Protein AF-A0A8V0X8J5-F1 (afdb_monomer_lite)

Radius of gyration: 14.32 Å; chains: 1; bounding box: 38×26×44 Å

Secondary structure (DSSP, 8-state):
----S-EEEGGGSEEETTTTEEEEE-TTSSEEEEEHHHHHTT--EEE-TTT--EEEEE--HHHHHHHHTTT--S----

InterPro domains:
  IPR007872 DPH-type metal-binding domain [PF05207] (6-60)
  IPR007872 DPH-type metal-binding domain [PS51074] (4-60)
  IPR036671 DPH-type metal-binding domain superfamily [G3DSA:3.10.660.10] (1-68)
  IPR036671 DPH-type metal-binding domain superfamily [SSF144217] (3-62)
  IPR044248 Diphthamide biosynthesis protein 3/4-like [PTHR21454] (3-61)

Sequence (78 aa):
MAVFHDEVEIEDFEYDEETETYSYPCPCGDRFLITREDLENGEDVATCPSCSLILRVIYDQIILVRLQAGRAQGTHLL

Organism: Gallus gallus (NCBI:txid9031)

Foldseek 3Di:
DQDAPEEDEQVQWDADPVQQWTWDDDPVGFTFIDHLVCVLVVHQWTATPPPRHIHGYDYDNVVSVVVVVVPPDDDPDD

Structure (mmCIF, N/CA/C/O backbone):
data_AF-A0A8V0X8J5-F1
#
_entry.id   AF-A0A8V0X8J5-F1
#
loop_
_atom_site.group_PDB
_atom_site.id
_atom_site.type_symbol
_atom_site.label_atom_id
_atom_site.label_alt_id
_atom_site.label_comp_id
_atom_site.label_asym_id
_atom_site.label_entity_id
_atom_site.label_seq_id
_atom_site.pdbx_PDB_ins_code
_atom_site.Cartn_x
_atom_site.Cartn_y
_atom_site.Cartn_z
_atom_site.occupancy
_atom_site.B_iso_or_equiv
_atom_site.auth_seq_id
_atom_site.auth_comp_id
_atom_site.auth_asym_id
_atom_site.auth_atom_id
_atom_site.pdbx_PDB_model_num
ATOM 1 N N . MET A 1 1 ? -5.933 0.363 -22.751 1.00 59.25 1 MET A N 1
ATOM 2 C CA . MET A 1 1 ? -5.337 -0.640 -21.848 1.00 59.25 1 MET A CA 1
ATOM 3 C C . MET A 1 1 ? -4.560 0.115 -20.790 1.00 59.25 1 MET A C 1
ATOM 5 O O . MET A 1 1 ? -3.617 0.801 -21.163 1.00 59.25 1 MET A O 1
ATOM 9 N N . ALA A 1 2 ? -4.968 0.041 -19.526 1.00 67.31 2 ALA A N 1
ATOM 10 C CA . ALA A 1 2 ? -4.065 0.372 -18.429 1.00 67.31 2 ALA A CA 1
ATOM 11 C C . ALA A 1 2 ? -3.090 -0.807 -18.283 1.00 67.31 2 ALA A C 1
ATOM 13 O O . ALA A 1 2 ? -3.525 -1.958 -18.330 1.00 67.31 2 ALA A O 1
ATOM 14 N N . VAL A 1 3 ? -1.788 -0.534 -18.226 1.00 81.88 3 VAL A N 1
ATOM 15 C CA . VAL A 1 3 ? -0.762 -1.561 -18.016 1.00 81.88 3 VAL A CA 1
ATOM 16 C C . VAL A 1 3 ? -0.388 -1.495 -16.545 1.00 81.88 3 VAL A C 1
ATOM 18 O O . VAL A 1 3 ? 0.201 -0.507 -16.112 1.00 81.88 3 VAL A O 1
ATOM 21 N N . PHE A 1 4 ? -0.781 -2.513 -15.788 1.00 87.50 4 PHE A N 1
ATOM 22 C CA . PHE A 1 4 ? -0.387 -2.652 -14.392 1.00 87.50 4 PHE A CA 1
ATOM 23 C C . PHE A 1 4 ? 1.047 -3.156 -14.315 1.00 87.50 4 PHE A C 1
ATOM 25 O O . PHE A 1 4 ? 1.456 -3.980 -15.135 1.00 87.50 4 PHE A O 1
ATOM 32 N N . HIS A 1 5 ? 1.807 -2.627 -13.358 1.00 87.44 5 HIS A N 1
ATOM 33 C CA . HIS A 1 5 ? 3.149 -3.121 -13.089 1.00 87.44 5 HIS A CA 1
ATOM 34 C C . HIS A 1 5 ? 3.084 -4.538 -12.511 1.00 87.44 5 HIS A C 1
ATOM 36 O O . HIS A 1 5 ? 3.684 -5.444 -13.077 1.00 87.44 5 HIS A O 1
ATOM 42 N N . ASP A 1 6 ? 2.266 -4.706 -11.470 1.00 92.50 6 ASP A N 1
ATOM 43 C CA . ASP A 1 6 ? 2.031 -5.956 -10.752 1.00 92.50 6 ASP A CA 1
ATOM 44 C C . ASP A 1 6 ? 0.624 -5.969 -10.130 1.00 92.50 6 ASP A C 1
ATOM 46 O O . ASP A 1 6 ? -0.066 -4.940 -10.076 1.00 92.50 6 ASP A O 1
ATOM 50 N N . GLU A 1 7 ? 0.227 -7.147 -9.650 1.00 95.06 7 GLU A N 1
ATOM 51 C CA . GLU A 1 7 ? -0.958 -7.382 -8.824 1.00 95.06 7 GLU A CA 1
ATOM 52 C C . GLU A 1 7 ? -0.487 -7.895 -7.459 1.00 95.06 7 GLU A C 1
ATOM 54 O O . GLU A 1 7 ? 0.228 -8.895 -7.396 1.00 95.06 7 GLU A O 1
ATOM 59 N N . VAL A 1 8 ? -0.844 -7.205 -6.377 1.00 95.62 8 VAL A N 1
ATOM 60 C CA . VAL A 1 8 ? -0.336 -7.502 -5.027 1.00 95.62 8 VAL A CA 1
ATOM 61 C C . VAL A 1 8 ? -1.489 -7.508 -4.032 1.00 95.62 8 VAL A C 1
ATOM 63 O O . VAL A 1 8 ? -2.396 -6.678 -4.124 1.00 95.62 8 VAL A O 1
ATOM 66 N N . GLU A 1 9 ? -1.469 -8.449 -3.091 1.00 95.06 9 GLU A N 1
ATOM 67 C CA . GLU A 1 9 ? -2.476 -8.553 -2.036 1.00 95.06 9 GLU A CA 1
ATOM 68 C C . GLU A 1 9 ? -2.334 -7.403 -1.033 1.00 95.06 9 GLU A C 1
ATOM 70 O O . GLU A 1 9 ? -1.231 -6.994 -0.677 1.00 95.06 9 GLU A O 1
ATOM 75 N N . ILE A 1 10 ? -3.458 -6.869 -0.551 1.00 93.62 10 ILE A N 1
ATOM 76 C CA . ILE A 1 10 ? -3.469 -5.765 0.424 1.00 93.62 10 ILE A CA 1
ATOM 77 C C . ILE A 1 10 ? -2.730 -6.113 1.728 1.00 93.62 10 ILE A C 1
ATOM 79 O O . ILE A 1 10 ? -2.268 -5.221 2.432 1.00 93.62 10 ILE A O 1
ATOM 83 N N . GLU A 1 11 ? -2.593 -7.401 2.046 1.00 92.75 11 GLU A N 1
ATOM 84 C CA . GLU A 1 11 ? -1.874 -7.897 3.224 1.00 92.75 11 GLU A CA 1
ATOM 85 C C . GLU A 1 11 ? -0.352 -7.675 3.142 1.00 92.75 11 GLU A C 1
ATOM 87 O O . GLU A 1 11 ? 0.304 -7.599 4.180 1.00 92.75 11 GLU A O 1
ATOM 92 N N . ASP A 1 12 ? 0.203 -7.520 1.934 1.00 95.12 12 ASP A N 1
ATOM 93 C CA . ASP A 1 12 ? 1.617 -7.192 1.700 1.00 95.12 12 ASP A CA 1
ATOM 94 C C . ASP A 1 12 ? 1.901 -5.679 1.751 1.00 95.12 12 ASP A C 1
ATOM 96 O O . ASP A 1 12 ? 3.058 -5.252 1.693 1.00 95.12 12 ASP A O 1
ATOM 100 N N . PHE A 1 13 ? 0.866 -4.840 1.847 1.00 95.00 13 PHE A N 1
ATOM 101 C CA . PHE A 1 13 ? 1.038 -3.396 1.987 1.00 95.00 13 PHE A CA 1
ATOM 102 C C . PHE A 1 13 ? 1.312 -3.020 3.444 1.00 95.00 13 PHE A C 1
ATOM 104 O O . PHE A 1 13 ? 0.736 -3.569 4.382 1.00 95.00 13 PHE A O 1
ATOM 111 N N . GLU A 1 14 ? 2.135 -1.993 3.642 1.00 96.31 14 GLU A N 1
ATOM 112 C CA . GLU A 1 14 ? 2.271 -1.355 4.948 1.00 96.31 14 GLU A CA 1
ATOM 113 C C . GLU A 1 14 ? 1.137 -0.345 5.143 1.00 96.31 14 GLU A C 1
ATOM 115 O O . GLU A 1 14 ? 0.997 0.592 4.351 1.00 96.31 14 GLU A O 1
ATOM 120 N N . TYR A 1 15 ? 0.336 -0.539 6.194 1.00 94.00 15 TYR A N 1
ATOM 121 C CA . TYR A 1 15 ? -0.763 0.351 6.567 1.00 94.00 15 TYR A CA 1
ATOM 122 C C . TYR A 1 15 ? -0.315 1.404 7.581 1.00 94.00 15 TYR A C 1
ATOM 124 O O . TYR A 1 15 ? 0.222 1.069 8.638 1.00 94.00 15 TYR A O 1
ATOM 132 N N . ASP A 1 16 ? -0.590 2.668 7.274 1.00 93.75 16 ASP A N 1
ATOM 133 C CA . ASP A 1 16 ? -0.380 3.801 8.168 1.00 93.75 16 ASP A CA 1
ATOM 134 C C . ASP A 1 16 ? -1.712 4.227 8.808 1.00 93.75 16 ASP A C 1
ATOM 136 O O . ASP A 1 16 ? -2.628 4.675 8.119 1.00 93.75 16 ASP A O 1
ATOM 140 N N . GLU A 1 17 ? -1.843 4.070 10.131 1.00 89.94 17 GLU A N 1
ATOM 141 C CA . GLU A 1 17 ? -3.092 4.379 10.849 1.00 89.94 17 GLU A CA 1
ATOM 142 C C . GLU A 1 17 ? -3.375 5.886 10.959 1.00 89.94 17 GLU A C 1
ATOM 144 O O . GLU A 1 17 ? -4.531 6.266 11.136 1.00 89.94 17 GLU A O 1
ATOM 149 N N . GLU A 1 18 ? -2.351 6.741 10.878 1.00 91.81 18 GLU A N 1
ATOM 150 C CA . GLU A 1 18 ? -2.509 8.196 11.006 1.00 91.81 18 GLU A CA 1
ATOM 151 C C . GLU A 1 18 ? -3.100 8.814 9.736 1.00 91.81 18 GLU A C 1
ATOM 153 O O . GLU A 1 18 ? -3.939 9.712 9.806 1.00 91.81 18 GLU A O 1
ATOM 158 N N . THR A 1 19 ? -2.668 8.325 8.576 1.00 91.50 19 THR A N 1
ATOM 159 C CA . THR A 1 19 ? -3.107 8.789 7.252 1.00 91.50 19 THR A CA 1
ATOM 160 C C . THR A 1 19 ? -4.108 7.851 6.583 1.00 91.50 19 THR A C 1
ATOM 162 O O . THR A 1 19 ? -4.549 8.130 5.470 1.00 91.50 19 THR A O 1
ATOM 165 N N . GLU A 1 20 ? -4.448 6.736 7.233 1.00 92.38 20 GLU A N 1
ATOM 166 C CA . GLU A 1 20 ? -5.316 5.671 6.715 1.00 92.38 20 GLU A CA 1
ATOM 167 C C . GLU A 1 20 ? -4.924 5.240 5.289 1.00 92.38 20 GLU A C 1
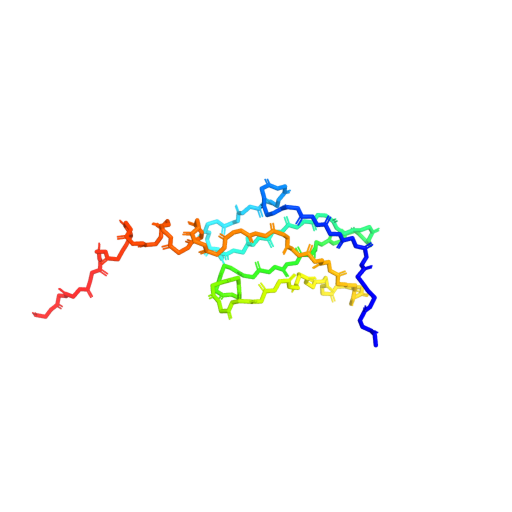ATOM 169 O O . GLU A 1 20 ? -5.770 5.026 4.420 1.00 92.38 20 GLU A O 1
ATOM 174 N N . THR A 1 21 ? -3.616 5.142 5.036 1.00 94.69 21 THR A N 1
ATOM 175 C CA . THR A 1 21 ? -3.045 4.911 3.703 1.00 94.69 21 THR A CA 1
ATOM 176 C C . THR A 1 21 ? -2.237 3.621 3.673 1.00 94.69 21 THR A C 1
ATOM 178 O O . THR A 1 21 ? -1.437 3.343 4.565 1.00 94.69 21 THR A O 1
ATOM 181 N N . TYR A 1 22 ? -2.426 2.839 2.615 1.00 95.50 22 TYR A N 1
ATOM 182 C CA . TYR A 1 22 ? -1.646 1.644 2.326 1.00 95.50 22 TYR A CA 1
ATOM 183 C C . TYR A 1 22 ? -0.509 1.991 1.372 1.00 95.50 22 TYR A C 1
ATOM 185 O O . TYR A 1 22 ? -0.718 2.657 0.353 1.00 95.50 22 TYR A O 1
ATOM 193 N N . SER A 1 23 ? 0.696 1.514 1.686 1.00 96.62 23 SER A N 1
ATOM 194 C CA . SER A 1 23 ? 1.892 1.766 0.887 1.00 96.62 23 SER A CA 1
ATOM 195 C C . SER A 1 23 ? 2.652 0.495 0.510 1.00 96.62 23 SER A C 1
ATOM 197 O O . SER A 1 23 ? 2.792 -0.422 1.315 1.00 96.62 23 SER A O 1
ATOM 199 N N . TYR A 1 24 ? 3.185 0.454 -0.714 1.00 96.69 24 TYR A N 1
ATOM 200 C CA . TYR A 1 24 ? 3.983 -0.670 -1.223 1.00 96.69 24 TYR A CA 1
ATOM 201 C C . TYR A 1 24 ? 5.240 -0.164 -1.949 1.00 96.69 24 TYR A C 1
ATOM 203 O O . TYR A 1 24 ? 5.156 0.844 -2.659 1.00 96.69 24 TYR A O 1
ATOM 211 N N . PRO A 1 25 ? 6.424 -0.784 -1.776 1.00 95.75 25 PRO A N 1
ATOM 212 C CA . PRO A 1 25 ? 7.660 -0.307 -2.394 1.00 95.75 25 PRO A CA 1
ATOM 213 C C . PRO A 1 25 ? 7.573 -0.297 -3.926 1.00 95.75 25 PRO A C 1
ATOM 215 O O . PRO A 1 25 ? 7.256 -1.301 -4.559 1.00 95.75 25 PRO A O 1
ATOM 218 N N . CYS A 1 26 ? 7.898 0.845 -4.531 1.00 95.00 26 CYS A N 1
ATOM 219 C CA . CYS A 1 26 ? 7.967 1.000 -5.978 1.00 95.00 26 CYS A CA 1
ATOM 220 C C . CYS A 1 26 ? 9.423 0.885 -6.457 1.00 95.00 26 CYS A C 1
ATOM 222 O O . CYS A 1 26 ? 10.313 1.487 -5.847 1.00 95.00 26 CYS A O 1
ATOM 224 N N . PRO A 1 27 ? 9.711 0.195 -7.580 1.00 92.81 27 PRO A N 1
ATOM 225 C CA . PRO A 1 27 ? 11.077 0.057 -8.098 1.00 92.81 27 PRO A CA 1
ATOM 226 C C . PRO A 1 27 ? 11.748 1.385 -8.488 1.00 92.81 27 PRO A C 1
ATOM 228 O O . PRO A 1 27 ? 12.954 1.406 -8.725 1.00 92.81 27 PRO A O 1
ATOM 231 N N . CYS A 1 28 ? 11.008 2.498 -8.554 1.00 92.69 28 CYS A N 1
ATOM 232 C CA . CYS A 1 28 ? 11.589 3.821 -8.783 1.00 92.69 28 CYS A CA 1
ATOM 233 C C . CYS A 1 28 ? 12.280 4.422 -7.545 1.00 92.69 28 CYS A C 1
ATOM 235 O O . CYS A 1 28 ? 12.964 5.433 -7.683 1.00 92.69 28 CYS A O 1
ATOM 237 N N . GLY A 1 29 ? 12.103 3.824 -6.359 1.00 92.12 29 GLY A N 1
ATOM 238 C CA . GLY A 1 29 ? 12.652 4.307 -5.086 1.00 92.12 29 GLY A 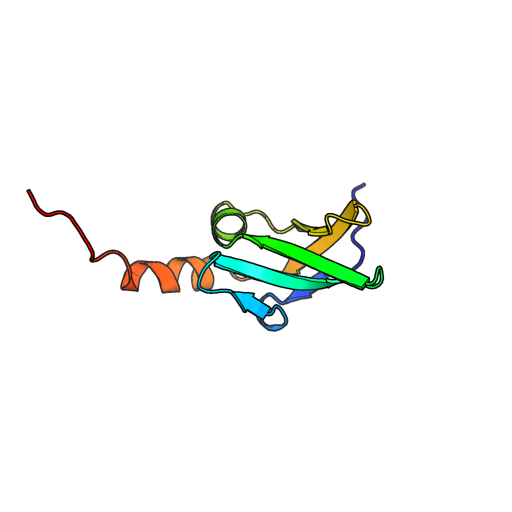CA 1
ATOM 239 C C . GLY A 1 29 ? 11.644 5.011 -4.168 1.00 92.12 29 GLY A C 1
ATOM 240 O O . GLY A 1 29 ? 11.983 5.294 -3.024 1.00 92.12 29 GLY A O 1
ATOM 241 N N . ASP A 1 30 ? 10.418 5.249 -4.641 1.00 94.94 30 ASP A N 1
ATOM 242 C CA . ASP A 1 30 ? 9.288 5.744 -3.842 1.00 94.94 30 ASP A CA 1
ATOM 243 C C . ASP A 1 30 ? 8.321 4.599 -3.498 1.00 94.94 30 ASP A C 1
ATOM 245 O O . ASP A 1 30 ? 8.687 3.421 -3.518 1.00 94.94 30 ASP A O 1
ATOM 249 N N . ARG A 1 31 ? 7.068 4.925 -3.167 1.00 95.75 31 ARG A N 1
ATOM 250 C CA . ARG A 1 31 ? 6.034 3.957 -2.797 1.00 95.75 31 ARG A CA 1
ATOM 251 C C . ARG A 1 31 ? 4.787 4.162 -3.649 1.00 95.75 31 ARG A C 1
ATOM 253 O O . ARG A 1 31 ? 4.471 5.288 -4.034 1.00 95.75 31 ARG A O 1
ATOM 260 N N . PHE A 1 32 ? 4.105 3.073 -3.966 1.00 96.62 32 PHE A N 1
ATOM 261 C CA . PHE A 1 32 ? 2.711 3.115 -4.387 1.00 96.62 32 PHE A CA 1
ATOM 262 C C . PHE A 1 32 ? 1.851 3.454 -3.180 1.00 96.62 32 PHE A C 1
ATOM 264 O O . PHE A 1 32 ? 2.153 2.988 -2.083 1.00 96.62 32 PHE A O 1
ATOM 271 N N . LEU A 1 33 ? 0.812 4.254 -3.388 1.00 96.38 33 LEU A N 1
ATOM 272 C CA . LEU A 1 33 ? -0.099 4.711 -2.349 1.00 96.38 33 LEU A CA 1
ATOM 273 C C . LEU A 1 33 ? -1.542 4.476 -2.796 1.00 96.38 33 LEU A C 1
ATOM 275 O O . LEU A 1 33 ? -1.878 4.697 -3.964 1.00 96.38 33 LEU A O 1
ATOM 279 N N . ILE A 1 34 ? -2.376 4.039 -1.860 1.00 95.69 34 ILE A N 1
ATOM 280 C CA . ILE A 1 34 ? -3.833 3.984 -1.992 1.00 95.69 34 ILE A CA 1
ATOM 281 C C . ILE A 1 34 ? -4.451 4.224 -0.616 1.00 95.69 34 ILE A C 1
ATOM 283 O O . ILE A 1 34 ? -3.961 3.689 0.383 1.00 95.69 34 ILE A O 1
ATOM 287 N N . THR A 1 35 ? -5.488 5.053 -0.532 1.00 94.44 35 THR A N 1
ATOM 288 C CA . THR A 1 35 ? -6.137 5.297 0.759 1.00 94.44 35 THR A CA 1
ATOM 289 C C . THR A 1 35 ? -7.119 4.181 1.082 1.00 94.44 35 THR A C 1
ATOM 291 O O . THR A 1 35 ? -7.633 3.493 0.196 1.00 94.44 35 THR A O 1
ATOM 294 N N . ARG A 1 36 ? -7.409 3.992 2.369 1.00 91.19 36 ARG A N 1
ATOM 295 C CA . ARG A 1 36 ? -8.486 3.094 2.783 1.00 91.19 36 ARG A CA 1
ATOM 296 C C . ARG A 1 36 ? -9.820 3.532 2.178 1.00 91.19 36 ARG A C 1
ATOM 298 O O . ARG A 1 36 ? -10.546 2.681 1.684 1.00 91.19 36 ARG A O 1
ATOM 305 N N . GLU A 1 37 ? -10.093 4.837 2.159 1.00 91.38 37 GLU A N 1
ATOM 306 C CA . GLU A 1 37 ? -11.311 5.394 1.564 1.00 91.38 37 GLU A CA 1
ATOM 307 C C . GLU A 1 37 ? -11.449 4.999 0.084 1.00 91.38 37 GLU A C 1
ATOM 309 O O . GLU A 1 37 ? -12.529 4.597 -0.342 1.00 91.38 37 GLU A O 1
ATOM 314 N N . ASP A 1 38 ? -10.366 5.034 -0.697 1.00 93.50 38 ASP A N 1
ATOM 315 C CA . ASP A 1 38 ? -10.384 4.594 -2.099 1.00 93.50 38 ASP A CA 1
ATOM 316 C C . ASP A 1 38 ? -10.773 3.110 -2.215 1.00 93.50 38 ASP A C 1
ATOM 318 O O . ASP A 1 38 ? -11.677 2.757 -2.976 1.00 93.50 38 ASP A O 1
ATOM 322 N N . LEU A 1 39 ? -10.157 2.241 -1.404 1.00 92.00 39 LEU A N 1
ATOM 323 C CA . LEU A 1 39 ? -10.481 0.808 -1.365 1.00 92.00 39 LEU A CA 1
ATOM 324 C C . LEU A 1 39 ? -11.944 0.558 -0.953 1.00 92.00 39 LEU A C 1
ATOM 326 O O . LEU A 1 39 ? -12.598 -0.347 -1.466 1.00 92.00 39 LEU A O 1
ATOM 330 N N . GLU A 1 40 ? -12.496 1.363 -0.046 1.00 89.12 40 GLU A N 1
ATOM 331 C CA . GLU A 1 40 ? -13.906 1.278 0.355 1.00 89.12 40 GLU A CA 1
ATOM 332 C C . GLU A 1 40 ? -14.867 1.715 -0.752 1.00 89.12 40 GLU A C 1
ATOM 334 O O . GLU A 1 40 ? -15.959 1.159 -0.885 1.00 89.12 40 GLU A O 1
ATOM 339 N N . ASN A 1 41 ? -14.458 2.692 -1.563 1.00 91.06 41 ASN A N 1
ATOM 340 C CA . ASN A 1 41 ? -15.205 3.135 -2.737 1.00 91.06 41 ASN A CA 1
ATOM 341 C C . ASN A 1 41 ? -15.115 2.143 -3.910 1.00 91.06 41 ASN A C 1
ATOM 343 O O . ASN A 1 41 ? -15.790 2.336 -4.924 1.00 91.06 41 ASN A O 1
ATOM 347 N N . GLY A 1 42 ? -14.342 1.063 -3.768 1.00 90.88 42 GLY A N 1
ATOM 348 C CA . GLY A 1 42 ? -14.187 0.031 -4.784 1.00 90.88 42 GLY A CA 1
ATOM 349 C C . GLY A 1 42 ? -13.000 0.250 -5.720 1.00 90.88 42 GLY A C 1
ATOM 350 O O . GLY A 1 42 ? -12.878 -0.489 -6.695 1.00 90.88 42 GLY A O 1
ATOM 351 N N . GLU A 1 43 ? -12.126 1.223 -5.445 1.00 94.56 43 GLU A N 1
ATOM 352 C CA . GLU A 1 43 ? -10.896 1.408 -6.214 1.00 94.56 43 GLU A CA 1
ATOM 353 C C . GLU A 1 43 ? -9.896 0.295 -5.891 1.00 94.56 43 GLU A C 1
ATOM 355 O O . GLU A 1 43 ? -9.809 -0.192 -4.766 1.00 94.56 43 GLU A O 1
ATOM 360 N N . ASP A 1 44 ? -9.129 -0.121 -6.894 1.00 94.88 44 ASP A N 1
ATOM 361 C CA . ASP A 1 44 ? -8.115 -1.174 -6.774 1.00 94.88 44 ASP A CA 1
ATOM 362 C C . ASP A 1 44 ? -6.757 -0.747 -7.338 1.00 94.88 44 ASP A C 1
ATOM 364 O O . ASP A 1 44 ? -5.902 -1.581 -7.621 1.00 94.88 44 ASP A O 1
ATOM 368 N N . VAL A 1 45 ? -6.538 0.556 -7.527 1.00 95.38 45 VAL A N 1
ATOM 369 C CA . VAL A 1 45 ? -5.360 1.073 -8.232 1.00 95.38 45 VAL A CA 1
ATOM 370 C C . VAL A 1 45 ? -4.508 1.936 -7.312 1.00 95.38 45 VAL A C 1
ATOM 372 O O . VAL A 1 45 ? -4.799 3.106 -7.083 1.00 95.38 45 VAL A O 1
ATOM 375 N N . ALA A 1 46 ? -3.396 1.375 -6.839 1.00 95.75 46 ALA A N 1
ATOM 376 C CA . ALA A 1 46 ? -2.384 2.142 -6.131 1.00 95.75 46 ALA A CA 1
ATOM 377 C C . ALA A 1 46 ? -1.485 2.876 -7.132 1.00 95.75 46 ALA A C 1
ATOM 379 O O . ALA A 1 46 ? -1.01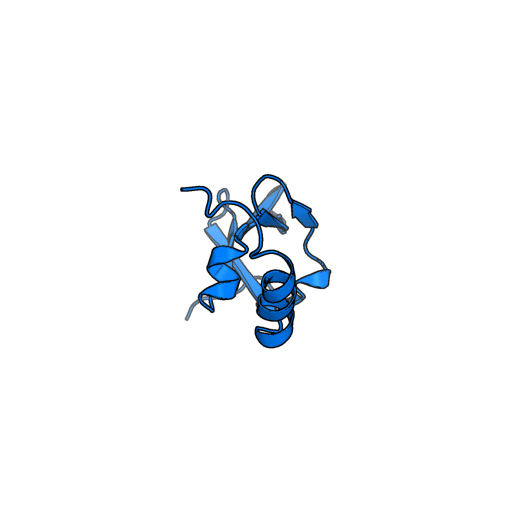5 2.303 -8.120 1.00 95.75 46 ALA A O 1
ATOM 380 N N . THR A 1 47 ? -1.222 4.154 -6.871 1.00 95.06 47 THR A N 1
ATOM 381 C CA . THR A 1 47 ? -0.434 5.024 -7.756 1.00 95.06 47 THR A CA 1
ATOM 382 C C . THR A 1 47 ? 0.865 5.440 -7.087 1.00 95.06 47 THR A C 1
ATOM 384 O O . THR A 1 47 ? 0.909 5.715 -5.890 1.00 95.06 47 THR A O 1
ATOM 387 N N . CYS A 1 48 ? 1.954 5.485 -7.857 1.00 95.50 48 CYS A N 1
ATOM 388 C CA . CYS A 1 48 ? 3.213 6.044 -7.377 1.00 95.50 48 CYS A CA 1
ATOM 389 C C . CYS A 1 48 ? 3.352 7.509 -7.836 1.00 95.50 48 CYS A C 1
ATOM 391 O O . CYS A 1 48 ? 3.369 7.758 -9.049 1.00 95.50 48 CYS A O 1
ATOM 393 N N . PRO A 1 49 ? 3.512 8.479 -6.914 1.00 93.75 49 PRO A N 1
ATOM 394 C CA . PRO A 1 49 ? 3.572 9.902 -7.257 1.00 93.75 49 PRO A CA 1
ATOM 395 C C . PRO A 1 49 ? 4.813 10.283 -8.081 1.00 93.75 49 PRO A C 1
ATOM 397 O O . PRO A 1 49 ? 4.791 11.295 -8.779 1.00 93.75 49 PRO A O 1
ATOM 400 N N . SER A 1 50 ? 5.878 9.477 -8.038 1.00 92.75 50 SER A N 1
ATOM 401 C CA . SER A 1 50 ? 7.157 9.805 -8.684 1.00 92.75 50 SER A CA 1
ATOM 402 C C . SER A 1 50 ? 7.328 9.252 -10.093 1.00 92.75 50 SER A C 1
ATOM 404 O O . SER A 1 50 ? 8.020 9.858 -10.908 1.00 92.75 50 SER A O 1
ATOM 406 N N . CYS A 1 51 ? 6.732 8.102 -10.409 1.00 91.19 51 CYS A N 1
ATOM 407 C CA . CYS A 1 51 ? 6.946 7.433 -11.697 1.00 91.19 51 CYS A CA 1
ATOM 408 C C . CYS A 1 51 ? 5.665 7.202 -12.499 1.00 91.19 51 CYS A C 1
ATOM 410 O O . CYS A 1 51 ? 5.738 6.653 -13.598 1.00 91.19 51 CYS A O 1
ATOM 412 N N . SER A 1 52 ? 4.500 7.616 -11.987 1.00 87.06 52 SER A N 1
ATOM 413 C CA . SER A 1 52 ? 3.178 7.396 -12.601 1.00 87.06 52 SER A CA 1
ATOM 414 C C . SER A 1 52 ? 2.828 5.928 -12.881 1.00 87.06 52 SER A C 1
ATOM 416 O O . SER A 1 52 ? 1.838 5.649 -13.556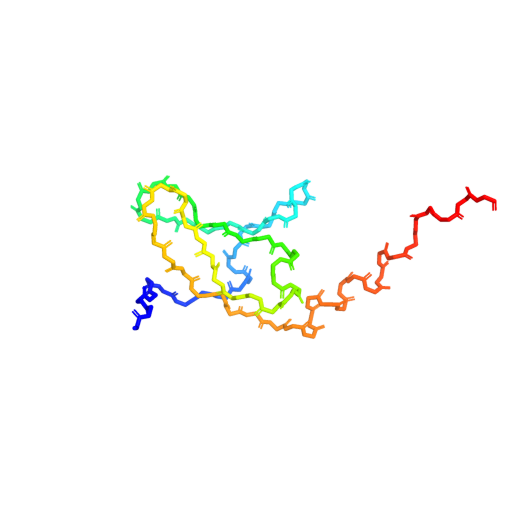 1.00 87.06 52 SER A O 1
ATOM 418 N N . LEU A 1 53 ? 3.621 4.983 -12.361 1.00 92.81 53 LEU A N 1
ATOM 419 C CA . LEU A 1 53 ? 3.284 3.568 -12.400 1.00 92.81 53 LEU A CA 1
ATOM 420 C C . LEU A 1 53 ? 2.040 3.319 -11.551 1.00 92.81 53 LEU A C 1
ATOM 422 O O . LEU A 1 53 ? 1.787 4.003 -10.552 1.00 92.81 53 LEU A O 1
ATOM 426 N N . ILE A 1 54 ? 1.313 2.285 -11.953 1.00 94.31 54 ILE A N 1
ATOM 427 C CA . ILE A 1 54 ? 0.112 1.804 -11.288 1.00 94.31 54 ILE A CA 1
ATOM 428 C C . ILE A 1 54 ? 0.282 0.335 -10.918 1.00 94.31 54 ILE A C 1
ATOM 430 O O . ILE A 1 54 ? 0.864 -0.446 -11.677 1.00 94.31 54 ILE A O 1
ATOM 434 N N . LEU A 1 55 ? -0.240 -0.028 -9.755 1.00 94.50 55 LEU A N 1
ATOM 435 C CA . LEU A 1 55 ? -0.206 -1.373 -9.196 1.00 94.50 55 LEU A CA 1
ATOM 436 C C . LEU A 1 55 ? -1.630 -1.759 -8.795 1.00 94.50 55 LEU A C 1
ATOM 438 O O . LEU A 1 55 ? -2.359 -0.940 -8.234 1.00 94.50 55 LEU A O 1
ATOM 442 N N . ARG A 1 56 ? -2.042 -2.980 -9.141 1.00 95.44 56 ARG A N 1
ATOM 443 C CA . ARG A 1 56 ? -3.393 -3.474 -8.871 1.00 95.44 56 ARG A CA 1
ATOM 444 C C . ARG A 1 56 ? -3.444 -4.136 -7.501 1.00 95.44 56 ARG A C 1
ATOM 446 O O . ARG A 1 56 ? -2.727 -5.098 -7.243 1.00 95.44 56 ARG A O 1
ATOM 453 N N . VAL A 1 57 ? -4.304 -3.630 -6.639 1.00 95.50 57 VAL A N 1
ATOM 454 C CA . VAL A 1 57 ? -4.446 -4.089 -5.263 1.00 95.50 57 VAL A CA 1
ATOM 455 C C . VAL A 1 57 ? -5.516 -5.169 -5.208 1.00 95.50 57 VAL A C 1
ATOM 457 O O . VAL A 1 57 ? -6.668 -4.938 -5.570 1.00 95.50 57 VAL A O 1
ATOM 460 N N . ILE A 1 58 ? -5.142 -6.360 -4.755 1.00 95.12 58 ILE A N 1
ATOM 461 C CA . ILE A 1 58 ? -6.071 -7.465 -4.538 1.00 95.12 58 ILE A CA 1
ATOM 462 C C . ILE A 1 58 ? -6.552 -7.395 -3.089 1.00 95.12 58 ILE A C 1
ATOM 464 O O . ILE A 1 58 ? -5.774 -7.572 -2.153 1.00 95.12 58 ILE A O 1
ATOM 468 N N . TYR A 1 59 ? -7.837 -7.104 -2.895 1.00 92.81 59 TYR A N 1
ATOM 469 C CA . TYR A 1 59 ? -8.452 -6.997 -1.574 1.00 92.81 59 TYR A CA 1
ATOM 470 C C . TYR A 1 59 ? -9.872 -7.558 -1.571 1.00 92.81 59 TYR A C 1
ATOM 472 O O . TYR A 1 59 ? -10.554 -7.607 -2.597 1.00 92.81 59 TYR A O 1
ATOM 480 N N . ASP A 1 60 ? -10.328 -7.963 -0.387 1.00 89.69 60 ASP A N 1
ATOM 481 C CA . ASP A 1 60 ? -11.704 -8.391 -0.169 1.00 89.69 60 ASP A CA 1
ATOM 482 C C . ASP A 1 60 ? -12.518 -7.250 0.461 1.00 89.69 60 ASP A C 1
ATOM 484 O O . ASP A 1 60 ? -12.320 -6.867 1.619 1.00 89.69 60 ASP A O 1
ATOM 488 N N . GLN A 1 61 ? -13.456 -6.704 -0.317 1.00 80.50 61 GLN A N 1
ATOM 489 C CA . GLN A 1 61 ? -14.329 -5.601 0.104 1.00 80.50 61 GLN A CA 1
ATOM 490 C C . GLN A 1 61 ? -15.147 -5.943 1.360 1.00 80.50 61 GLN A C 1
ATOM 492 O O . GLN A 1 61 ? -15.423 -5.070 2.183 1.00 80.50 61 GLN A O 1
ATOM 497 N N . ILE A 1 62 ? -15.526 -7.213 1.551 1.00 78.00 62 ILE A N 1
ATOM 498 C CA . ILE A 1 62 ? -16.332 -7.633 2.704 1.00 78.00 62 ILE A CA 1
ATOM 499 C C . ILE A 1 62 ? -15.501 -7.528 3.985 1.00 78.00 62 ILE A C 1
ATOM 501 O O . ILE A 1 62 ? -16.023 -7.121 5.026 1.00 78.00 62 ILE A O 1
ATOM 505 N N . ILE A 1 63 ? -14.219 -7.891 3.928 1.00 75.50 63 ILE A N 1
ATOM 506 C CA . ILE A 1 63 ? -13.303 -7.811 5.072 1.00 75.50 63 ILE A CA 1
ATOM 507 C C . ILE A 1 63 ? -13.010 -6.351 5.435 1.00 75.50 63 ILE A C 1
ATOM 509 O O . ILE A 1 63 ? -13.118 -5.996 6.612 1.00 75.50 63 ILE A O 1
ATOM 513 N N . LEU A 1 64 ? -12.721 -5.501 4.445 1.00 74.06 64 LEU A N 1
ATOM 514 C CA . LEU A 1 64 ? -12.389 -4.089 4.668 1.00 74.06 64 LEU A CA 1
ATOM 515 C C . LEU A 1 64 ? -13.533 -3.336 5.375 1.00 74.06 64 LEU A C 1
ATOM 517 O O . LEU A 1 64 ? -13.326 -2.699 6.407 1.00 74.06 64 LEU A O 1
ATOM 521 N N . VAL A 1 65 ? -14.769 -3.504 4.893 1.00 67.94 65 VAL A N 1
ATOM 522 C CA . VAL A 1 65 ? -15.965 -2.853 5.459 1.00 67.94 65 VAL A CA 1
ATOM 523 C C . VAL A 1 65 ? -16.312 -3.394 6.855 1.00 67.94 65 VAL A C 1
ATOM 525 O O . VAL A 1 65 ? -16.809 -2.669 7.721 1.00 67.94 65 VAL A O 1
ATOM 528 N N . ARG A 1 66 ? -16.024 -4.673 7.138 1.00 62.81 66 ARG A N 1
ATOM 529 C CA . ARG A 1 66 ? -16.296 -5.272 8.459 1.00 62.81 66 ARG A CA 1
ATOM 530 C C . ARG A 1 66 ? -15.433 -4.699 9.575 1.00 62.81 66 ARG A C 1
ATOM 532 O O . ARG A 1 66 ? -15.922 -4.600 10.701 1.00 62.81 66 ARG A O 1
ATOM 539 N N . LEU A 1 67 ? -14.196 -4.297 9.288 1.00 61.16 67 LEU A N 1
ATOM 540 C CA . LEU A 1 67 ? -13.324 -3.662 10.283 1.00 61.16 67 LEU A CA 1
ATOM 541 C C . LEU A 1 67 ? -13.886 -2.310 10.767 1.00 61.16 67 LEU A C 1
ATOM 543 O O . LEU A 1 67 ? -13.617 -1.894 11.894 1.00 61.16 67 LEU A O 1
ATOM 547 N N . GLN A 1 68 ? -14.736 -1.659 9.970 1.00 58.69 68 GLN A N 1
ATOM 548 C CA . GLN A 1 68 ? -15.316 -0.353 10.289 1.00 58.69 68 GLN A CA 1
ATOM 549 C C . GLN A 1 68 ? -16.600 -0.415 11.108 1.00 58.69 68 GLN A C 1
ATOM 551 O O . GLN A 1 68 ? -16.833 0.446 11.960 1.00 58.69 68 GLN A O 1
ATOM 556 N N . ALA A 1 69 ? -17.415 -1.458 10.921 1.00 57.31 69 ALA A N 1
ATOM 557 C CA . ALA A 1 69 ? -18.646 -1.645 11.692 1.00 57.31 69 ALA A CA 1
ATOM 558 C C . ALA A 1 69 ? -18.388 -1.724 13.215 1.00 57.31 69 ALA A C 1
ATOM 560 O O . ALA A 1 69 ? -19.300 -1.501 14.009 1.00 57.31 69 ALA A O 1
ATOM 561 N N . GLY A 1 70 ? -17.142 -1.993 13.628 1.00 51.31 70 GLY A N 1
ATOM 562 C CA . GLY A 1 70 ? -16.698 -1.958 15.022 1.00 51.31 70 GLY A CA 1
ATOM 563 C C . GLY A 1 70 ? -16.172 -0.608 15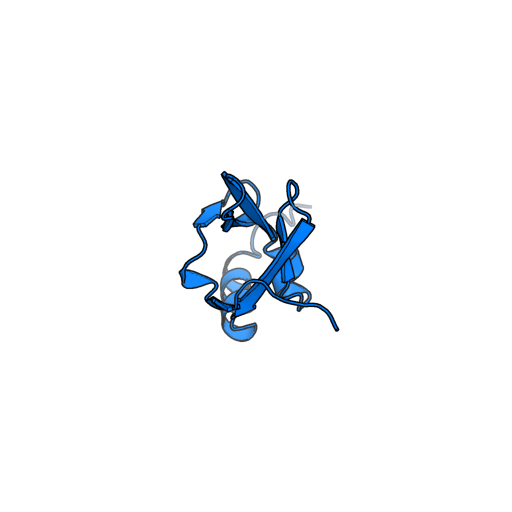.538 1.00 51.31 70 GLY A C 1
ATOM 564 O O . GLY A 1 70 ? -15.977 -0.488 16.745 1.00 51.31 70 GLY A O 1
ATOM 565 N N . ARG A 1 71 ? -15.932 0.403 14.684 1.00 55.22 71 ARG A N 1
ATOM 566 C CA . ARG A 1 71 ? -15.318 1.698 15.066 1.00 55.22 71 ARG A CA 1
ATOM 567 C C . ARG A 1 71 ? -16.264 2.910 14.991 1.00 55.22 71 ARG A C 1
ATOM 569 O O . ARG A 1 71 ? -15.915 3.974 15.491 1.00 55.22 71 ARG A O 1
ATOM 576 N N . ALA A 1 72 ? -17.488 2.762 14.476 1.00 53.59 72 ALA A N 1
ATOM 577 C CA . ALA A 1 72 ? -18.486 3.841 14.386 1.00 53.59 72 ALA A CA 1
ATOM 578 C C . ALA A 1 72 ? -19.213 4.179 15.717 1.00 53.59 72 ALA A C 1
ATOM 580 O O . ALA A 1 72 ? -20.419 4.422 15.730 1.00 53.59 72 ALA A O 1
ATOM 581 N N . GLN A 1 73 ? -18.509 4.210 16.854 1.00 54.88 73 GLN A N 1
ATOM 582 C CA . GLN A 1 73 ? -19.024 4.815 18.091 1.00 54.88 73 GLN A CA 1
ATOM 583 C C . GLN A 1 73 ? -18.032 5.847 18.621 1.00 54.88 73 GLN A C 1
ATOM 585 O O . GLN A 1 73 ? -17.145 5.543 19.413 1.00 54.88 73 GLN A O 1
ATOM 590 N N . GLY A 1 74 ? -18.209 7.092 18.192 1.00 55.72 74 GLY A N 1
ATOM 591 C CA . GLY A 1 74 ? -17.458 8.223 18.712 1.00 55.72 74 GLY A CA 1
ATOM 592 C C . GLY A 1 74 ? -17.989 9.539 18.165 1.00 55.72 74 GLY A C 1
ATOM 593 O O . GLY A 1 74 ? -17.655 9.916 17.053 1.00 55.72 74 GLY A O 1
ATOM 594 N N . THR A 1 75 ? -18.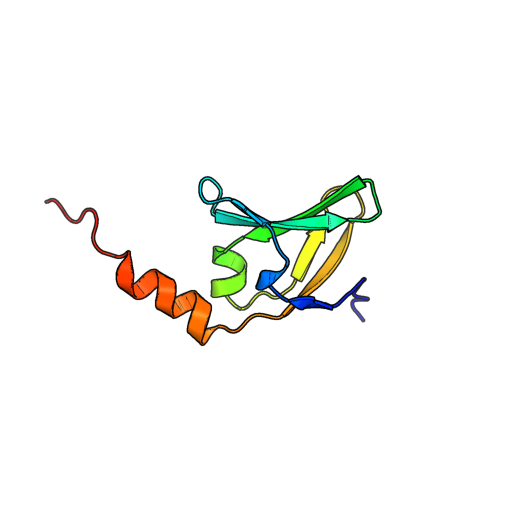758 10.253 18.992 1.00 54.19 75 THR A N 1
ATOM 595 C CA . THR A 1 75 ? -19.210 11.655 18.840 1.00 54.19 75 THR A CA 1
ATOM 596 C C . THR A 1 75 ? -20.503 11.931 18.054 1.00 54.19 75 THR A C 1
ATOM 598 O O . THR A 1 75 ? -20.545 12.720 17.119 1.00 54.19 75 THR A O 1
ATOM 601 N N . HIS A 1 76 ? -21.629 11.418 18.558 1.00 58.62 76 HIS A N 1
ATOM 602 C CA . HIS A 1 76 ? -22.825 12.265 18.643 1.00 58.62 76 HIS A CA 1
ATOM 603 C C . HIS A 1 76 ? -22.966 12.714 20.101 1.00 58.62 76 HIS A C 1
ATOM 605 O O . HIS A 1 76 ? -23.440 11.958 20.945 1.00 58.62 76 HIS A O 1
ATOM 611 N N . LEU A 1 77 ? -22.457 13.908 20.415 1.00 57.84 77 LEU A N 1
ATOM 612 C CA . LEU A 1 77 ? -22.739 14.590 21.675 1.00 57.84 77 LEU A CA 1
ATOM 613 C C . LEU A 1 77 ? -23.361 15.951 21.345 1.00 57.84 77 LEU A C 1
ATOM 615 O O . LEU A 1 77 ? -22.652 16.930 21.119 1.00 57.84 77 LEU A O 1
ATOM 619 N N . LEU A 1 78 ? -24.691 15.965 21.278 1.00 51.09 78 LEU A N 1
ATOM 620 C CA . LEU A 1 78 ? -25.544 17.128 21.506 1.00 51.09 78 LEU A CA 1
ATOM 621 C C . LEU A 1 78 ? -26.636 16.703 22.487 1.00 51.09 78 LEU A C 1
ATOM 623 O O . LEU A 1 78 ? -27.201 15.606 22.274 1.00 51.09 78 LEU A O 1
#

pLDDT: mean 85.22, std 14.69, range [51.09, 96.69]